Protein AF-A0A7W1II08-F1 (afdb_monomer_lite)

Secondary structure (DSSP, 8-state):
-----------S----HHHHHHHHHHHHHHHHHHT-SS-SSHHHHHHHSSS-HHHHHHHHHHHHHHTSEEEETTTTTEEEE-HHHHHHHHHHHHHHHHHHHTTSSSS---TTSGGGTSTTHHHHHHHHGGG-S--

Sequence (135 aa):
MTEEPDSPHDDAASGGDIAREDELLELLYWFEGEGFSGVATLEGIVRFASLSEPLVRRTLDRLIERGDVALDTSRDSEYRLTAPGRREAARRFAAEFAPMLSQGHGECSDPNCDCHTSEGGAAECHARQLDHQHL

Foldseek 3Di:
DDDDDDDPPPPQDPDPLVVLLLQLLLVQLVCVVVVDAPQQALVNSCVPDSDDSVSNVVSQVVCVVVVQWDFDPVRNRGIHGDPVSNVVNVVSNCVVCVVVVVPPQPDDPPCPDCLVVDPCHSVVVVVCVVVPPDD

Radius of gyration: 22.19 Å; chains: 1; bounding box: 52×62×50 Å

Structure (mmCIF, N/CA/C/O backbone):
data_AF-A0A7W1II08-F1
#
_entry.id   AF-A0A7W1II08-F1
#
loop_
_atom_site.group_PDB
_atom_site.id
_atom_site.type_symbol
_atom_site.label_atom_id
_atom_site.label_alt_id
_atom_site.label_comp_id
_atom_site.label_asym_id
_atom_site.label_entity_id
_atom_site.label_seq_id
_atom_site.pdbx_PDB_ins_code
_atom_site.Cartn_x
_atom_site.Cartn_y
_atom_site.Cartn_z
_atom_site.occupancy
_atom_site.B_iso_or_equiv
_atom_site.auth_seq_id
_atom_site.auth_comp_id
_atom_site.auth_asym_id
_atom_site.auth_atom_id
_atom_site.pdbx_PDB_model_num
ATOM 1 N N . MET A 1 1 ? -7.473 42.910 21.457 1.00 39.50 1 MET A N 1
ATOM 2 C CA . MET A 1 1 ? -7.218 42.794 20.010 1.00 39.50 1 MET A CA 1
ATOM 3 C C . MET A 1 1 ? -6.217 41.675 19.868 1.00 39.50 1 MET A C 1
ATOM 5 O O . MET A 1 1 ? -5.035 41.899 20.075 1.00 39.50 1 MET A O 1
ATOM 9 N N . THR A 1 2 ? -6.729 40.459 19.716 1.00 41.94 2 THR A N 1
ATOM 10 C CA . THR A 1 2 ? -5.920 39.249 19.577 1.00 41.94 2 THR A CA 1
ATOM 11 C C . THR A 1 2 ? -5.998 38.890 18.106 1.00 41.94 2 THR A C 1
ATOM 13 O O . THR A 1 2 ? -6.956 38.259 17.674 1.00 41.94 2 THR A O 1
ATOM 16 N N . GLU A 1 3 ? -5.062 39.412 17.328 1.00 45.34 3 GLU A N 1
ATOM 17 C CA . GLU A 1 3 ? -4.779 38.896 15.995 1.00 45.34 3 GLU A CA 1
ATOM 18 C C . GLU A 1 3 ? -3.517 38.055 16.138 1.00 45.34 3 GLU A C 1
ATOM 20 O O . GLU A 1 3 ? -2.420 38.589 16.268 1.00 45.34 3 GLU A O 1
ATOM 25 N N . GLU A 1 4 ? -3.696 36.738 16.180 1.00 52.53 4 GLU A N 1
ATOM 26 C CA . GLU A 1 4 ? -2.660 35.797 15.766 1.00 52.53 4 GLU A CA 1
ATOM 27 C C . GLU A 1 4 ? -3.080 35.301 14.378 1.00 52.53 4 GLU A C 1
ATOM 29 O O . GLU A 1 4 ? -4.073 34.574 14.279 1.00 52.53 4 GLU A O 1
ATOM 34 N N . PRO A 1 5 ? -2.419 35.735 13.292 1.00 53.78 5 PRO A N 1
ATOM 35 C CA . PRO A 1 5 ? -2.671 35.173 11.981 1.00 53.78 5 PRO A CA 1
ATOM 36 C C . PRO A 1 5 ? -1.859 33.885 11.794 1.00 53.78 5 PRO A C 1
ATOM 38 O O . PRO A 1 5 ? -0.639 33.882 11.919 1.00 53.78 5 PRO A O 1
ATOM 41 N N . ASP A 1 6 ? -2.601 32.827 11.470 1.00 50.19 6 ASP A N 1
ATOM 42 C CA . ASP A 1 6 ? -2.274 31.775 10.502 1.00 50.19 6 ASP A CA 1
ATOM 43 C C . ASP A 1 6 ? -0.918 31.060 10.674 1.00 50.19 6 ASP A C 1
ATOM 45 O O . ASP A 1 6 ? 0.123 31.509 10.198 1.00 50.19 6 ASP A O 1
ATOM 49 N N . SER A 1 7 ? -0.937 29.893 11.327 1.00 47.16 7 SER A N 1
ATOM 50 C CA . SER A 1 7 ? 0.143 28.907 11.195 1.00 47.16 7 SER A CA 1
ATOM 51 C C . SER A 1 7 ? -0.191 27.956 10.045 1.00 47.16 7 SER A C 1
ATOM 53 O O . SER A 1 7 ? -1.056 27.095 10.227 1.00 47.16 7 SER A O 1
ATOM 55 N N . PRO A 1 8 ? 0.492 28.032 8.887 1.00 48.00 8 PRO A N 1
ATOM 56 C CA . PRO A 1 8 ? 0.384 27.002 7.874 1.00 48.00 8 PRO A CA 1
ATOM 57 C C . PRO A 1 8 ? 1.262 25.831 8.319 1.00 48.00 8 PRO A C 1
ATOM 59 O O . PRO A 1 8 ? 2.476 25.809 8.123 1.00 48.00 8 PRO A O 1
ATOM 62 N N . HIS A 1 9 ? 0.651 24.844 8.962 1.00 43.53 9 HIS A N 1
ATOM 63 C CA . HIS A 1 9 ? 1.260 23.529 9.135 1.00 43.53 9 HIS A CA 1
ATOM 64 C C . HIS A 1 9 ? 0.460 22.502 8.338 1.00 43.53 9 HIS A C 1
ATOM 66 O O . HIS A 1 9 ? -0.115 21.585 8.909 1.00 43.53 9 HIS A O 1
ATOM 72 N N . ASP A 1 10 ? 0.418 22.676 7.015 1.00 43.88 10 ASP A N 1
ATOM 73 C CA . ASP A 1 10 ? -0.160 21.686 6.095 1.00 43.88 10 ASP A CA 1
ATOM 74 C C . ASP A 1 10 ? 0.696 21.485 4.824 1.00 43.88 10 ASP A C 1
ATOM 76 O O . ASP A 1 10 ? 0.193 21.122 3.767 1.00 43.88 10 ASP A O 1
ATOM 80 N N . ASP A 1 11 ? 2.020 21.661 4.930 1.00 44.50 11 ASP A N 1
ATOM 81 C CA . ASP A 1 11 ? 2.968 21.513 3.809 1.00 44.50 11 ASP A CA 1
ATOM 82 C C . ASP A 1 11 ? 4.094 20.502 4.111 1.00 44.50 11 ASP A C 1
ATOM 84 O O . ASP A 1 11 ? 5.275 20.846 4.102 1.00 44.50 11 ASP A O 1
ATOM 88 N N . ALA A 1 12 ? 3.759 19.237 4.395 1.00 43.69 12 ALA A N 1
ATOM 89 C CA . ALA A 1 12 ? 4.776 18.194 4.634 1.00 43.69 12 ALA A CA 1
ATOM 90 C C . ALA A 1 12 ? 4.653 16.929 3.762 1.00 43.69 12 ALA A C 1
ATOM 92 O O . ALA A 1 12 ? 5.277 15.923 4.074 1.00 43.69 12 ALA A O 1
ATOM 93 N N . ALA A 1 13 ? 3.902 16.974 2.657 1.00 48.00 13 ALA A N 1
ATOM 94 C CA . ALA A 1 13 ? 4.033 16.008 1.560 1.00 48.00 13 ALA A CA 1
ATOM 95 C C . ALA A 1 13 ? 3.402 16.591 0.285 1.00 48.00 13 ALA A C 1
ATOM 97 O O . ALA A 1 13 ? 2.203 16.423 0.042 1.00 48.00 13 ALA A O 1
ATOM 98 N N . SER A 1 14 ? 4.198 17.293 -0.527 1.00 53.22 14 SER A N 1
ATOM 99 C CA . SER A 1 14 ? 3.777 18.008 -1.749 1.00 53.22 14 SER A CA 1
ATOM 100 C C . SER A 1 14 ? 3.293 17.112 -2.908 1.00 53.22 14 SER A C 1
ATOM 102 O O . SER A 1 14 ? 3.235 17.558 -4.052 1.00 53.22 14 SER A O 1
ATOM 104 N N . GLY A 1 15 ? 2.944 15.850 -2.643 1.00 60.06 15 GLY A N 1
ATOM 105 C CA . GLY A 1 15 ? 2.329 14.935 -3.602 1.00 60.06 15 GLY A CA 1
ATOM 106 C C . GLY A 1 15 ? 0.803 15.032 -3.568 1.00 60.06 15 GLY A C 1
ATOM 107 O O . GLY A 1 15 ? 0.198 15.081 -2.495 1.00 60.06 15 GLY A O 1
ATOM 108 N N . GLY A 1 16 ? 0.168 15.054 -4.743 1.00 86.56 16 GLY A N 1
ATOM 109 C CA . GLY A 1 16 ? -1.291 14.988 -4.862 1.00 86.56 16 GLY A CA 1
ATOM 110 C C . GLY A 1 16 ? -1.869 13.680 -4.309 1.00 86.56 16 GLY A C 1
ATOM 111 O O . GLY A 1 16 ? -1.146 12.732 -4.014 1.00 86.56 16 GLY A O 1
ATOM 112 N N . ASP A 1 17 ? -3.194 13.605 -4.207 1.00 89.31 17 ASP A N 1
ATOM 113 C CA . ASP A 1 17 ? -3.901 12.469 -3.601 1.00 89.31 17 ASP A CA 1
ATOM 114 C C . ASP A 1 17 ? -3.557 11.099 -4.199 1.00 89.31 17 ASP A C 1
ATOM 116 O O . ASP A 1 17 ? -3.545 10.119 -3.458 1.00 89.31 17 ASP A O 1
ATOM 120 N N . ILE A 1 18 ? -3.236 11.051 -5.495 1.00 92.69 18 ILE A N 1
ATOM 121 C CA . ILE A 1 18 ? -2.791 9.839 -6.196 1.00 92.69 18 ILE A CA 1
ATOM 122 C C . ILE A 1 18 ? -1.384 9.416 -5.767 1.00 92.69 18 ILE A C 1
ATOM 124 O O . ILE A 1 18 ? -1.156 8.237 -5.542 1.00 92.69 18 ILE A O 1
ATOM 128 N N . ALA A 1 19 ? -0.456 10.359 -5.584 1.00 93.69 19 ALA A N 1
ATOM 129 C CA . ALA A 1 19 ? 0.912 10.036 -5.175 1.00 93.69 19 ALA A CA 1
ATOM 130 C C . ALA A 1 19 ? 0.948 9.393 -3.780 1.00 93.69 19 ALA A C 1
ATOM 132 O O . ALA A 1 19 ? 1.713 8.471 -3.535 1.00 93.69 19 ALA A O 1
ATOM 133 N N . ARG A 1 20 ? 0.066 9.840 -2.877 1.00 95.56 20 ARG A N 1
ATOM 134 C CA . ARG A 1 20 ? -0.072 9.250 -1.536 1.00 95.56 20 ARG A CA 1
ATOM 135 C C . ARG A 1 20 ? -0.637 7.834 -1.589 1.00 95.56 20 ARG A C 1
ATOM 137 O O . ARG A 1 20 ? -0.229 6.977 -0.816 1.00 95.56 20 ARG A O 1
ATOM 144 N N . GLU A 1 21 ? -1.612 7.600 -2.465 1.00 96.56 21 GLU A N 1
ATOM 145 C CA . GLU A 1 21 ? -2.169 6.261 -2.672 1.00 96.56 21 GLU A CA 1
ATOM 146 C C . GLU A 1 21 ? -1.112 5.308 -3.236 1.00 96.56 21 GLU A C 1
ATOM 148 O O . GLU A 1 21 ? -1.018 4.176 -2.768 1.00 96.56 21 GLU A O 1
ATOM 153 N N . ASP A 1 22 ? -0.304 5.781 -4.184 1.00 96.12 22 ASP A N 1
ATOM 154 C CA . ASP A 1 22 ? 0.787 5.013 -4.785 1.00 96.12 22 ASP A CA 1
ATOM 155 C C . ASP A 1 22 ? 1.830 4.626 -3.745 1.00 96.12 22 ASP A C 1
ATOM 157 O O . ASP A 1 22 ? 2.116 3.441 -3.599 1.00 96.12 22 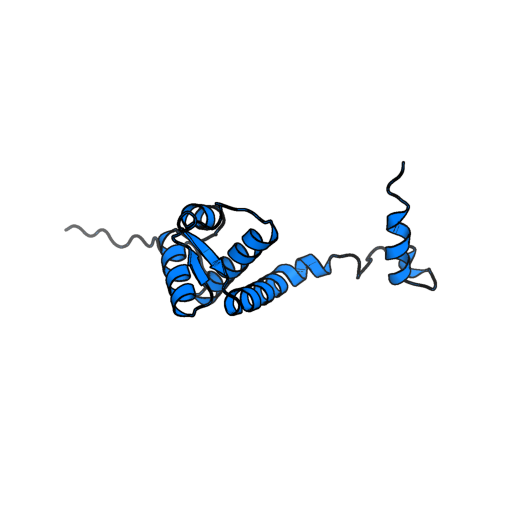ASP A O 1
ATOM 161 N N . GLU A 1 23 ? 2.291 5.589 -2.945 1.00 96.25 23 GLU A N 1
ATOM 162 C CA . GLU A 1 23 ? 3.248 5.351 -1.863 1.00 96.25 23 GLU A CA 1
ATOM 163 C C . GLU A 1 23 ? 2.756 4.260 -0.898 1.00 96.25 23 GLU A C 1
ATOM 165 O O . GLU A 1 23 ? 3.503 3.343 -0.551 1.00 96.25 23 GLU A O 1
ATOM 170 N N . LEU A 1 24 ? 1.484 4.306 -0.480 1.00 97.44 24 LEU A N 1
ATOM 171 C CA . LEU A 1 24 ? 0.946 3.292 0.431 1.00 97.44 24 LEU A CA 1
ATOM 172 C C . LEU A 1 24 ? 0.758 1.927 -0.240 1.00 97.44 24 LEU A C 1
ATOM 174 O O . LEU A 1 24 ? 0.978 0.901 0.406 1.00 97.44 24 LEU A O 1
ATOM 178 N N . LEU A 1 25 ? 0.367 1.885 -1.515 1.00 97.62 25 LEU A N 1
ATOM 179 C CA . LEU A 1 25 ? 0.272 0.633 -2.267 1.00 97.62 25 LEU A CA 1
ATOM 180 C C . LEU A 1 25 ? 1.651 -0.015 -2.433 1.00 97.62 25 LEU A C 1
ATOM 182 O O . LEU A 1 25 ? 1.805 -1.207 -2.165 1.00 97.62 25 LEU A O 1
ATOM 186 N N . GLU A 1 26 ? 2.652 0.764 -2.828 1.00 96.12 26 GLU A N 1
ATOM 187 C CA . GLU A 1 26 ? 4.040 0.332 -2.997 1.00 96.12 26 GLU A CA 1
ATOM 188 C C . GLU A 1 26 ? 4.639 -0.173 -1.685 1.00 96.12 26 GLU A C 1
ATOM 190 O O . GLU A 1 26 ? 5.247 -1.245 -1.658 1.00 96.12 26 GLU A O 1
ATOM 195 N N . LEU A 1 27 ? 4.403 0.545 -0.584 1.00 95.88 27 LEU A N 1
ATOM 196 C CA . LEU A 1 27 ? 4.882 0.154 0.737 1.00 95.88 27 LEU A CA 1
ATOM 197 C C . LEU A 1 27 ? 4.272 -1.176 1.201 1.00 95.88 27 LEU A C 1
ATOM 199 O O . LEU A 1 27 ? 4.990 -2.062 1.664 1.00 95.88 27 LEU A O 1
ATOM 203 N N . LEU A 1 28 ? 2.954 -1.344 1.048 1.00 96.38 28 LEU A N 1
ATOM 204 C CA . LEU A 1 28 ? 2.276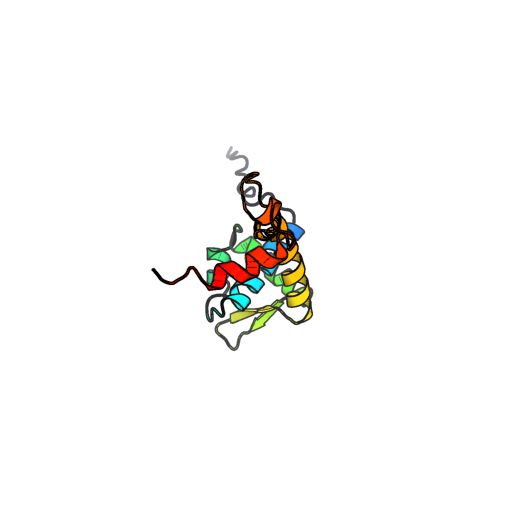 -2.598 1.393 1.00 96.38 28 LEU A CA 1
ATOM 205 C C . LEU A 1 28 ? 2.746 -3.760 0.511 1.00 96.38 28 LEU A C 1
ATOM 207 O O . LEU A 1 28 ? 2.893 -4.882 0.993 1.00 96.38 28 LEU A O 1
ATOM 211 N N . TYR A 1 29 ? 3.014 -3.498 -0.769 1.00 96.12 29 TYR A N 1
ATOM 212 C CA . TYR A 1 29 ? 3.554 -4.501 -1.681 1.00 96.12 29 TYR A CA 1
ATOM 213 C C . TYR A 1 29 ? 4.958 -4.939 -1.271 1.00 96.12 29 TYR A C 1
ATOM 215 O O . TYR A 1 29 ? 5.258 -6.134 -1.276 1.00 96.12 29 TYR A O 1
ATOM 223 N N . TRP A 1 30 ? 5.792 -3.989 -0.848 1.00 93.25 30 TRP A N 1
ATOM 224 C CA . TRP A 1 30 ? 7.112 -4.281 -0.311 1.00 93.25 30 TRP A CA 1
ATOM 225 C C . TRP A 1 30 ? 7.044 -5.110 0.981 1.00 93.25 30 TRP A C 1
ATOM 227 O O . TRP A 1 30 ? 7.697 -6.149 1.059 1.00 93.25 30 TRP A O 1
ATOM 237 N N . PHE A 1 31 ? 6.192 -4.745 1.951 1.00 94.62 31 PHE A N 1
ATOM 238 C CA . PHE A 1 31 ? 5.996 -5.543 3.173 1.00 94.62 31 PHE A CA 1
ATOM 239 C C . PHE A 1 31 ? 5.592 -6.993 2.881 1.00 94.62 31 PHE A C 1
ATOM 241 O O . PHE A 1 31 ? 6.119 -7.919 3.503 1.00 94.62 31 PHE A O 1
ATOM 248 N N . GLU A 1 32 ? 4.674 -7.205 1.931 1.00 92.31 32 GLU A N 1
ATOM 249 C CA . GLU A 1 32 ? 4.278 -8.551 1.512 1.00 92.31 32 GLU A CA 1
ATOM 250 C C . GLU A 1 32 ? 5.423 -9.320 0.835 1.00 92.31 32 GLU A C 1
ATOM 252 O O . GLU A 1 32 ? 5.549 -10.525 1.058 1.00 92.31 32 GLU A O 1
ATOM 257 N N . GLY A 1 33 ? 6.247 -8.648 0.024 1.00 90.50 33 GLY A N 1
ATOM 258 C CA . GLY A 1 33 ? 7.382 -9.250 -0.684 1.00 90.50 33 GLY A CA 1
ATOM 259 C C . GLY A 1 33 ? 8.507 -9.718 0.242 1.00 90.50 33 GLY A C 1
ATOM 260 O O . GLY A 1 33 ? 9.066 -10.791 0.024 1.00 90.50 33 GLY A O 1
ATOM 261 N N . GLU A 1 34 ? 8.787 -8.960 1.303 1.00 88.50 34 GLU A N 1
ATOM 262 C CA . GLU A 1 34 ? 9.788 -9.312 2.326 1.00 88.50 34 GLU A CA 1
ATOM 263 C C . GLU A 1 34 ? 9.281 -10.366 3.328 1.00 88.50 34 GLU A C 1
ATOM 265 O O . GLU A 1 34 ? 10.048 -10.923 4.113 1.00 88.50 34 GLU A O 1
ATOM 270 N N . GLY A 1 35 ? 7.975 -10.654 3.328 1.00 85.50 35 GLY A N 1
ATOM 271 C CA . GLY A 1 35 ? 7.365 -11.615 4.246 1.00 85.50 35 GLY A CA 1
ATOM 272 C C . GLY A 1 35 ? 7.312 -11.136 5.700 1.00 85.50 35 GLY A C 1
ATOM 273 O O . GLY A 1 35 ? 7.191 -11.957 6.613 1.00 85.50 35 GLY A O 1
ATOM 274 N N . PHE A 1 36 ? 7.390 -9.825 5.940 1.00 79.31 36 PHE A N 1
ATOM 275 C CA . PHE A 1 36 ? 7.284 -9.274 7.285 1.00 79.31 36 PHE A CA 1
ATOM 276 C C . PHE A 1 36 ? 5.848 -9.393 7.811 1.00 79.31 36 PHE A C 1
ATOM 278 O O . PHE A 1 36 ? 4.912 -8.798 7.282 1.00 79.31 36 PHE A O 1
ATOM 285 N N . SER A 1 37 ? 5.674 -10.144 8.896 1.00 77.56 37 SER A N 1
ATOM 286 C CA . SER A 1 37 ? 4.435 -10.166 9.677 1.00 77.56 37 SER A CA 1
ATOM 287 C C . SER A 1 37 ? 4.512 -9.186 10.845 1.00 77.56 37 SER A C 1
ATOM 289 O O . SER A 1 37 ? 5.564 -9.043 11.465 1.00 77.56 37 SER A O 1
ATOM 291 N N . GLY A 1 38 ? 3.395 -8.560 11.185 1.00 83.62 38 GLY A N 1
ATOM 292 C CA . GLY A 1 38 ? 3.239 -7.601 12.277 1.00 83.62 38 GLY A CA 1
ATOM 293 C C . GLY A 1 38 ? 3.633 -6.166 11.921 1.00 83.62 38 GLY A C 1
ATOM 294 O O . GLY A 1 38 ? 3.506 -5.281 12.763 1.00 83.62 38 GLY A O 1
ATOM 295 N N . VAL A 1 39 ? 4.117 -5.911 10.699 1.00 88.38 39 VAL A N 1
ATOM 296 C CA . VAL A 1 39 ? 4.600 -4.578 10.284 1.00 88.38 39 VAL A CA 1
ATOM 297 C C . VAL A 1 39 ? 3.578 -3.787 9.480 1.00 88.38 39 VAL A C 1
ATOM 299 O O . VAL A 1 39 ? 3.642 -2.563 9.453 1.00 88.38 39 VAL A O 1
ATOM 302 N N . ALA A 1 40 ? 2.602 -4.457 8.864 1.00 94.38 40 ALA A N 1
ATOM 303 C CA . ALA A 1 40 ? 1.560 -3.806 8.078 1.00 94.38 40 ALA A CA 1
ATOM 304 C C . ALA A 1 40 ? 0.450 -3.212 8.966 1.00 94.38 40 ALA A C 1
ATOM 306 O O . ALA A 1 40 ? -0.714 -3.198 8.587 1.00 94.38 40 ALA A O 1
ATOM 307 N N . THR A 1 41 ? 0.787 -2.749 10.168 1.00 95.62 41 THR A N 1
ATOM 308 C CA . THR A 1 41 ? -0.113 -2.023 11.072 1.00 95.62 41 THR A CA 1
ATOM 309 C C . THR A 1 41 ? -0.062 -0.530 10.760 1.00 95.62 41 THR A C 1
ATOM 311 O O . THR A 1 41 ? 0.838 -0.068 10.062 1.00 95.62 41 THR A O 1
ATOM 314 N N . LEU A 1 42 ? -0.996 0.265 11.292 1.00 95.81 42 LEU A N 1
ATOM 315 C CA . LEU A 1 42 ? -0.951 1.718 11.086 1.00 95.81 42 LEU A CA 1
ATOM 316 C C . LEU A 1 42 ? 0.368 2.328 11.586 1.00 95.81 42 LEU A C 1
ATOM 318 O O . LEU A 1 42 ? 0.970 3.134 10.886 1.00 95.81 42 LEU A O 1
ATOM 322 N N . GLU A 1 43 ? 0.820 1.927 12.776 1.00 94.44 43 GLU A N 1
ATOM 323 C CA . GLU A 1 43 ? 2.084 2.397 13.353 1.00 94.44 43 GLU A CA 1
ATOM 324 C C . GLU A 1 43 ? 3.277 2.015 12.470 1.00 94.44 43 GLU A C 1
ATOM 326 O O . GLU A 1 43 ? 4.137 2.851 12.187 1.00 94.44 43 GLU A O 1
ATOM 331 N N . GLY A 1 44 ? 3.306 0.768 11.990 1.00 94.88 44 GLY A N 1
ATOM 332 C CA . GLY A 1 44 ? 4.348 0.305 11.084 1.00 94.88 44 GLY A CA 1
ATOM 333 C C . GLY A 1 44 ? 4.346 1.087 9.773 1.00 94.88 44 GLY A C 1
ATOM 334 O O . GLY A 1 44 ? 5.382 1.604 9.375 1.00 94.88 44 GLY A O 1
ATOM 335 N N . ILE A 1 45 ? 3.184 1.278 9.150 1.00 96.44 45 ILE A N 1
ATOM 336 C CA . ILE A 1 45 ? 3.052 2.062 7.916 1.00 96.44 45 ILE A CA 1
ATOM 337 C C . ILE A 1 45 ? 3.549 3.497 8.124 1.00 96.44 45 ILE A C 1
ATOM 339 O O . ILE A 1 45 ? 4.364 3.970 7.341 1.00 96.44 45 ILE A O 1
ATOM 343 N N . VAL A 1 46 ? 3.133 4.176 9.198 1.00 96.69 46 VAL A N 1
ATOM 344 C CA . VAL A 1 46 ? 3.563 5.555 9.504 1.00 96.69 46 VAL A CA 1
ATOM 345 C C . VAL A 1 46 ? 5.074 5.660 9.709 1.00 96.69 46 VAL A C 1
ATOM 347 O O . VAL A 1 46 ? 5.670 6.672 9.359 1.00 96.69 46 VAL A O 1
ATOM 350 N N . ARG A 1 47 ? 5.718 4.621 10.251 1.00 94.62 47 ARG A N 1
ATOM 351 C CA . ARG A 1 47 ? 7.174 4.603 10.448 1.00 94.62 47 ARG A CA 1
ATOM 352 C C . ARG A 1 47 ? 7.955 4.626 9.129 1.00 94.62 47 ARG A C 1
ATOM 354 O O . ARG A 1 47 ? 9.075 5.135 9.117 1.00 94.62 47 ARG A O 1
ATOM 361 N N . PHE A 1 48 ? 7.408 4.031 8.071 1.00 93.69 48 PHE A N 1
ATOM 362 C CA . PHE A 1 48 ? 8.084 3.895 6.777 1.00 93.69 48 PHE A CA 1
ATOM 363 C C . PHE A 1 48 ? 7.556 4.853 5.705 1.00 93.69 48 PHE A C 1
ATOM 365 O O . PHE A 1 48 ? 8.281 5.142 4.758 1.00 93.69 48 PHE A O 1
ATOM 372 N N . ALA A 1 49 ? 6.327 5.348 5.846 1.00 94.25 49 ALA A N 1
ATOM 373 C CA . ALA A 1 49 ? 5.749 6.332 4.944 1.00 94.25 49 ALA A CA 1
ATOM 374 C C . ALA A 1 49 ? 6.329 7.733 5.191 1.00 94.25 49 ALA A C 1
ATOM 376 O O . ALA A 1 49 ? 6.646 8.121 6.314 1.00 94.25 49 ALA A O 1
ATOM 377 N N . SER A 1 50 ? 6.356 8.539 4.137 1.00 92.69 50 SER A N 1
ATOM 378 C CA . SER A 1 50 ? 6.703 9.965 4.166 1.00 92.69 50 SER A CA 1
ATOM 379 C C . SER A 1 50 ? 5.524 10.842 4.610 1.00 92.69 50 SER A C 1
ATOM 381 O O . SER A 1 50 ? 5.594 12.070 4.564 1.00 92.69 50 SER A O 1
ATOM 383 N N . LEU A 1 51 ? 4.411 10.221 5.009 1.00 93.94 51 LEU A N 1
ATOM 384 C CA . LEU A 1 51 ? 3.136 10.859 5.317 1.00 93.94 51 LEU A CA 1
ATOM 385 C C . LEU A 1 51 ? 2.897 10.922 6.828 1.00 93.94 51 LEU A C 1
ATOM 387 O O . LEU A 1 51 ? 3.229 10.003 7.573 1.00 93.94 51 LEU A O 1
ATOM 391 N N . SER A 1 52 ? 2.220 11.978 7.282 1.00 95.00 52 SER A N 1
ATOM 392 C CA . SER A 1 52 ? 1.726 12.049 8.661 1.00 95.00 52 SER A CA 1
ATOM 393 C C . SER A 1 52 ? 0.631 11.004 8.918 1.00 95.00 52 SER A C 1
ATOM 395 O O . SER A 1 52 ? -0.124 10.652 8.010 1.00 95.00 52 SER A O 1
ATOM 397 N N . GLU A 1 53 ? 0.477 10.543 10.165 1.00 96.38 53 GLU A N 1
ATOM 398 C CA . GLU A 1 53 ? -0.559 9.554 10.518 1.00 96.38 53 GLU A CA 1
ATOM 399 C C . GLU A 1 53 ? -1.973 9.936 10.028 1.00 96.38 53 GLU A C 1
ATOM 401 O O . GLU A 1 53 ? -2.648 9.074 9.457 1.00 96.38 53 GLU A O 1
ATOM 406 N N . PRO A 1 54 ? -2.447 11.195 10.158 1.00 96.50 54 PRO A N 1
ATOM 407 C CA . PRO A 1 54 ? -3.757 11.571 9.630 1.00 96.50 54 PRO A CA 1
ATOM 408 C C . PRO A 1 54 ? -3.878 11.384 8.112 1.00 96.50 54 PRO A C 1
ATOM 410 O O . PRO A 1 54 ? -4.940 10.992 7.630 1.00 96.50 54 PRO A O 1
ATOM 413 N N . LEU A 1 55 ? -2.809 11.653 7.354 1.00 96.38 55 LEU A N 1
ATOM 414 C CA . LEU A 1 55 ? -2.780 11.451 5.903 1.00 96.38 55 LEU A CA 1
ATOM 415 C C . LEU A 1 55 ? -2.739 9.968 5.538 1.00 96.38 55 LEU A C 1
ATOM 417 O O . LEU A 1 55 ? -3.454 9.558 4.621 1.00 96.38 55 LEU A O 1
ATOM 421 N N . VAL A 1 56 ? -1.961 9.168 6.273 1.00 97.75 56 VAL A N 1
ATOM 422 C CA . VAL A 1 56 ? -1.922 7.710 6.110 1.00 97.75 56 VAL A CA 1
ATOM 423 C C . VAL A 1 56 ? -3.312 7.125 6.323 1.00 97.75 56 VAL A C 1
ATOM 425 O O . VAL A 1 56 ? -3.823 6.437 5.445 1.00 97.75 56 VAL A O 1
ATOM 428 N N . ARG A 1 57 ? -3.969 7.462 7.439 1.00 97.25 57 ARG A N 1
ATOM 429 C CA . ARG A 1 57 ? -5.307 6.957 7.770 1.00 97.25 57 ARG A CA 1
ATOM 430 C C . ARG A 1 57 ? -6.325 7.285 6.681 1.00 97.25 57 ARG A C 1
ATOM 432 O O . ARG A 1 57 ? -6.936 6.376 6.134 1.00 97.25 57 ARG A O 1
ATOM 439 N N . ARG A 1 58 ? -6.433 8.562 6.293 1.00 97.19 58 ARG A N 1
ATOM 440 C CA . ARG A 1 58 ? -7.359 8.986 5.226 1.00 97.19 58 ARG A CA 1
ATOM 441 C C . ARG A 1 58 ? -7.078 8.299 3.892 1.00 97.19 58 ARG A C 1
ATOM 443 O O . ARG A 1 58 ? -7.988 8.090 3.098 1.00 97.19 58 ARG A O 1
ATOM 450 N N . THR A 1 59 ? -5.819 7.997 3.601 1.00 97.88 59 THR A N 1
ATOM 451 C CA . THR A 1 59 ? -5.445 7.333 2.349 1.00 97.88 59 THR A CA 1
ATOM 452 C C . THR A 1 59 ? -5.763 5.841 2.398 1.00 97.88 59 THR A C 1
ATOM 454 O O . THR A 1 59 ? -6.336 5.329 1.443 1.00 97.88 59 THR A O 1
ATOM 457 N N . LEU A 1 60 ? -5.502 5.165 3.521 1.00 98.25 60 LEU A N 1
ATOM 458 C CA . LEU A 1 60 ? -5.913 3.774 3.732 1.00 98.25 60 LEU A CA 1
ATOM 459 C C . LEU A 1 60 ? -7.433 3.617 3.666 1.00 98.25 60 LEU A C 1
ATOM 461 O O . LEU A 1 60 ? -7.902 2.696 3.006 1.00 98.25 60 LEU A O 1
ATOM 465 N N . ASP A 1 61 ? -8.194 4.536 4.264 1.00 97.69 61 ASP A N 1
ATOM 466 C CA . ASP A 1 61 ? -9.659 4.516 4.205 1.00 97.69 61 ASP A CA 1
ATOM 467 C C . ASP A 1 61 ? -10.152 4.569 2.748 1.00 97.69 61 ASP A C 1
ATOM 469 O O . ASP A 1 61 ? -10.949 3.729 2.335 1.00 97.69 61 ASP A O 1
ATOM 473 N N . ARG A 1 62 ? -9.595 5.464 1.917 1.00 97.38 62 ARG A N 1
ATOM 474 C CA . ARG A 1 62 ? -9.916 5.530 0.477 1.00 97.38 62 ARG A CA 1
ATOM 475 C C . ARG A 1 62 ? -9.537 4.253 -0.277 1.00 97.38 62 ARG A C 1
ATOM 477 O O . ARG A 1 62 ? -10.296 3.790 -1.127 1.00 97.38 62 ARG A O 1
ATOM 484 N N . LEU A 1 63 ? -8.373 3.671 0.018 1.00 98.12 63 LEU A N 1
ATOM 485 C CA . LEU A 1 63 ? -7.926 2.416 -0.600 1.00 98.12 63 LEU A CA 1
ATOM 486 C C . LEU A 1 63 ? -8.816 1.227 -0.200 1.00 98.12 63 LEU A C 1
ATOM 488 O O . LEU A 1 63 ? -9.050 0.333 -1.017 1.00 98.12 63 LEU A O 1
ATOM 492 N N . ILE A 1 64 ? -9.342 1.233 1.027 1.00 98.12 64 ILE A N 1
ATOM 493 C CA . ILE A 1 64 ? -10.321 0.254 1.512 1.00 98.12 64 ILE A CA 1
ATOM 494 C C . ILE A 1 64 ? -11.668 0.447 0.817 1.00 98.12 64 ILE A C 1
ATOM 496 O O . ILE A 1 64 ? -12.232 -0.521 0.311 1.00 98.12 64 ILE A O 1
ATOM 500 N N . GLU A 1 65 ? -12.161 1.683 0.728 1.00 97.75 65 GLU A N 1
ATOM 501 C CA . GLU A 1 65 ? -13.402 2.013 0.016 1.00 97.75 65 GLU A CA 1
ATOM 502 C C . GLU A 1 65 ? -13.341 1.600 -1.462 1.00 97.75 65 GLU A C 1
ATOM 504 O O . GLU A 1 65 ? -14.320 1.089 -2.008 1.00 97.75 65 GLU A O 1
ATOM 509 N N . ARG A 1 66 ? -12.175 1.756 -2.102 1.00 97.06 66 ARG A N 1
ATOM 510 C CA . ARG A 1 66 ? -11.929 1.311 -3.482 1.00 97.06 66 ARG A CA 1
ATOM 511 C C . ARG A 1 66 ? -11.782 -0.211 -3.618 1.00 97.06 66 ARG A C 1
ATOM 513 O O . ARG A 1 66 ? -11.934 -0.740 -4.718 1.00 97.06 66 ARG A O 1
ATOM 520 N N . GLY A 1 67 ? -11.523 -0.917 -2.519 1.00 98.00 67 GLY A N 1
ATOM 521 C CA . GLY A 1 67 ? -11.353 -2.370 -2.482 1.00 98.00 67 GLY A CA 1
ATOM 522 C C . GLY A 1 67 ? -9.946 -2.860 -2.835 1.00 98.00 67 GLY A C 1
ATOM 523 O O . GLY A 1 67 ? -9.777 -4.048 -3.113 1.00 98.00 67 GLY A O 1
ATOM 524 N N . ASP A 1 68 ? -8.938 -1.988 -2.817 1.00 98.12 68 ASP A N 1
ATOM 525 C CA . ASP A 1 68 ? -7.533 -2.356 -3.049 1.00 98.12 68 ASP A CA 1
ATOM 526 C C . ASP A 1 68 ? -6.839 -2.852 -1.776 1.00 98.12 68 ASP A C 1
ATOM 528 O O . ASP A 1 68 ? -5.942 -3.695 -1.831 1.00 98.12 68 ASP A O 1
ATOM 532 N N . VAL A 1 69 ? -7.277 -2.359 -0.620 1.00 98.19 69 VAL A N 1
ATOM 533 C CA . VAL A 1 69 ? -6.748 -2.729 0.695 1.00 98.19 69 VAL A CA 1
ATOM 534 C C . VAL A 1 69 ? -7.879 -3.273 1.561 1.00 98.19 69 VAL A C 1
ATOM 536 O O . VAL A 1 69 ? -9.029 -2.860 1.443 1.00 98.19 69 VAL A O 1
ATOM 539 N N . ALA A 1 70 ? -7.562 -4.217 2.439 1.00 97.00 70 ALA A N 1
ATOM 540 C CA . ALA A 1 70 ? -8.463 -4.692 3.479 1.00 97.00 70 ALA A CA 1
ATOM 541 C C . ALA A 1 70 ? -7.765 -4.644 4.839 1.00 97.00 70 ALA A C 1
ATOM 543 O O . ALA A 1 70 ? -6.576 -4.944 4.937 1.00 97.00 70 ALA A O 1
ATOM 544 N N . LEU A 1 71 ? -8.516 -4.296 5.885 1.00 95.94 71 LEU A N 1
ATOM 545 C CA . LEU A 1 71 ? -8.052 -4.380 7.267 1.00 95.94 71 LEU A CA 1
ATOM 546 C C . LEU A 1 71 ? -8.371 -5.766 7.841 1.00 95.94 71 LEU A C 1
ATOM 548 O O . LEU A 1 71 ? -9.537 -6.130 8.007 1.00 95.94 71 LEU A O 1
ATOM 552 N N . ASP A 1 72 ? -7.337 -6.530 8.169 1.00 91.81 72 ASP A N 1
ATOM 553 C CA . ASP A 1 72 ? -7.443 -7.814 8.850 1.00 91.81 72 ASP A CA 1
ATOM 554 C C . ASP A 1 72 ? -7.458 -7.613 10.369 1.00 91.81 72 ASP A C 1
ATOM 556 O O . ASP A 1 72 ? -6.436 -7.602 11.055 1.00 91.81 72 ASP A O 1
ATOM 560 N N . THR A 1 73 ? -8.664 -7.479 10.917 1.00 87.88 73 THR A N 1
ATOM 561 C CA . THR A 1 73 ? -8.872 -7.327 12.365 1.00 87.88 73 THR A CA 1
ATOM 562 C C . THR A 1 73 ? -8.560 -8.595 13.165 1.00 87.88 73 THR A C 1
ATOM 564 O O . THR A 1 73 ? -8.465 -8.527 14.388 1.00 87.88 73 THR A O 1
ATOM 567 N N . SER A 1 74 ? -8.375 -9.745 12.507 1.00 83.94 74 SER A N 1
ATOM 568 C CA . SER A 1 74 ? -8.010 -11.003 13.169 1.00 83.94 74 SER A CA 1
ATOM 569 C C . SER A 1 74 ? -6.502 -11.166 13.377 1.00 83.94 74 SER A C 1
ATOM 571 O O . SER A 1 74 ? -6.083 -12.004 14.176 1.00 83.94 74 SER A O 1
ATOM 573 N N . ARG A 1 75 ? -5.693 -10.358 12.682 1.00 75.12 75 ARG A N 1
ATOM 574 C CA . ARG A 1 75 ? -4.228 -10.353 12.737 1.00 75.12 75 ARG A CA 1
ATOM 575 C C . ARG A 1 75 ? -3.723 -8.967 13.103 1.00 75.12 75 ARG A C 1
ATOM 577 O O . ARG A 1 75 ? -3.273 -8.230 12.239 1.00 75.12 75 ARG A O 1
ATOM 584 N N . ASP A 1 76 ? -3.873 -8.588 14.368 1.00 82.00 76 ASP A N 1
ATOM 585 C CA . ASP A 1 76 ? -3.325 -7.340 14.924 1.00 82.00 76 ASP A CA 1
ATOM 586 C C . ASP A 1 76 ? -3.684 -6.057 14.146 1.00 82.00 76 ASP A C 1
ATOM 588 O O . ASP A 1 76 ? -2.979 -5.053 14.218 1.00 82.00 76 ASP A O 1
ATOM 592 N N . SER A 1 77 ? -4.821 -6.057 13.437 1.00 89.81 77 SER A N 1
ATOM 593 C CA . SER A 1 77 ? -5.257 -4.935 12.591 1.00 89.81 77 SER A CA 1
ATOM 594 C C . SER A 1 77 ? -4.252 -4.587 11.485 1.00 89.81 77 SER A C 1
ATOM 596 O O . SER A 1 77 ? -3.947 -3.418 11.243 1.00 89.81 77 SER A O 1
ATOM 598 N N . GLU A 1 78 ? -3.742 -5.613 10.806 1.00 94.62 78 GLU A N 1
ATOM 599 C CA . GLU A 1 78 ? -2.884 -5.463 9.634 1.00 94.62 78 GLU A CA 1
ATOM 600 C C . GLU A 1 78 ? -3.667 -5.077 8.375 1.00 94.62 78 GLU A C 1
ATOM 602 O O . GLU A 1 78 ? -4.717 -5.641 8.068 1.00 94.62 78 GLU A O 1
ATOM 607 N N . TYR A 1 79 ? -3.111 -4.170 7.582 1.00 96.38 79 TYR A N 1
ATOM 608 C CA . TYR A 1 79 ? -3.584 -3.840 6.245 1.00 96.38 79 TYR A CA 1
ATOM 609 C C . TYR A 1 79 ? -2.987 -4.816 5.228 1.00 96.38 79 TYR A C 1
ATOM 611 O O . TYR A 1 79 ? -1.783 -5.065 5.212 1.00 96.38 79 TYR A O 1
ATOM 619 N N . ARG A 1 80 ? -3.831 -5.379 4.364 1.00 95.56 80 ARG A N 1
ATOM 620 C CA . ARG A 1 80 ? -3.439 -6.364 3.348 1.00 95.56 80 ARG A CA 1
ATOM 621 C C . ARG A 1 80 ? -3.907 -5.936 1.971 1.00 95.56 80 ARG A C 1
ATOM 623 O O . ARG A 1 80 ? -5.014 -5.413 1.829 1.00 95.56 80 ARG A O 1
ATOM 630 N N . LEU A 1 81 ? -3.094 -6.213 0.954 1.00 97.25 81 LEU A N 1
ATOM 631 C CA . LEU A 1 81 ? -3.494 -5.979 -0.425 1.00 97.25 81 LEU A CA 1
ATOM 632 C C . LEU A 1 81 ? -4.523 -7.028 -0.836 1.00 97.25 81 LEU A C 1
ATOM 634 O O . LEU A 1 81 ? -4.322 -8.239 -0.693 1.00 97.25 81 LEU A O 1
ATOM 638 N N . THR A 1 82 ? -5.630 -6.566 -1.403 1.00 97.81 82 THR A N 1
ATOM 639 C CA . THR A 1 82 ? -6.566 -7.456 -2.083 1.00 97.81 82 THR A CA 1
ATOM 640 C C . THR A 1 82 ? -5.962 -7.916 -3.414 1.00 97.81 82 THR A C 1
ATOM 642 O O . THR A 1 82 ? -4.921 -7.435 -3.863 1.00 97.81 82 THR A O 1
ATOM 645 N N . ALA A 1 83 ? -6.610 -8.859 -4.098 1.00 97.62 83 ALA A N 1
ATOM 646 C CA . ALA A 1 83 ? -6.165 -9.274 -5.428 1.00 97.62 83 ALA A CA 1
ATOM 647 C C . ALA A 1 83 ? -6.054 -8.107 -6.442 1.00 97.62 83 ALA A C 1
ATOM 649 O O . ALA A 1 83 ? -5.047 -8.062 -7.153 1.00 97.62 83 ALA A O 1
ATOM 650 N N . PRO A 1 84 ? -7.036 -7.186 -6.569 1.00 97.06 84 PRO A N 1
ATOM 651 C CA . PRO A 1 84 ? -6.870 -6.000 -7.408 1.00 97.06 84 PRO A CA 1
ATOM 652 C C . PRO A 1 84 ? -5.789 -5.050 -6.891 1.00 97.06 84 PRO A C 1
ATOM 654 O O . PRO A 1 84 ? -4.922 -4.684 -7.685 1.00 97.06 84 PRO A O 1
ATOM 657 N N . GLY A 1 85 ? -5.756 -4.757 -5.587 1.00 97.69 85 GLY A N 1
ATOM 658 C CA . GLY A 1 85 ? -4.748 -3.863 -5.016 1.00 97.69 85 GLY A CA 1
ATOM 659 C C . GLY A 1 85 ? -3.324 -4.362 -5.230 1.00 97.69 85 GLY A C 1
ATOM 660 O O . GLY A 1 85 ? -2.455 -3.591 -5.612 1.00 97.69 85 GLY A O 1
ATOM 661 N N . ARG A 1 86 ? -3.089 -5.674 -5.112 1.00 97.50 86 ARG A N 1
ATOM 662 C CA . ARG A 1 86 ? -1.785 -6.296 -5.385 1.00 97.50 86 ARG A CA 1
ATOM 663 C C . ARG A 1 86 ? -1.328 -6.090 -6.825 1.00 97.50 86 ARG A C 1
ATOM 665 O O . ARG A 1 86 ? -0.149 -5.842 -7.055 1.00 97.50 86 ARG A O 1
ATOM 672 N N . ARG A 1 87 ? -2.235 -6.209 -7.801 1.00 97.38 87 ARG A N 1
ATOM 673 C CA . ARG A 1 87 ? -1.890 -5.977 -9.214 1.00 97.38 87 ARG A CA 1
ATOM 674 C C . ARG A 1 87 ? -1.510 -4.523 -9.450 1.00 97.38 87 ARG A C 1
ATOM 676 O O . ARG A 1 87 ? -0.542 -4.266 -10.159 1.00 97.38 87 ARG A O 1
ATOM 683 N N . GLU A 1 88 ? -2.266 -3.601 -8.864 1.00 97.00 88 GLU A N 1
ATOM 684 C CA . GLU A 1 88 ? -1.991 -2.177 -9.021 1.00 97.00 88 GLU A CA 1
ATOM 685 C C . GLU A 1 88 ? -0.695 -1.773 -8.320 1.00 97.00 88 GLU A C 1
ATOM 687 O O . GLU A 1 88 ? 0.158 -1.137 -8.933 1.00 97.00 88 GLU A O 1
ATOM 692 N N . ALA A 1 89 ? -0.499 -2.226 -7.085 1.00 96.62 89 ALA A N 1
ATOM 693 C CA . ALA A 1 89 ? 0.708 -1.972 -6.317 1.00 96.62 89 ALA A CA 1
ATOM 694 C C . ALA A 1 89 ? 1.964 -2.503 -7.021 1.00 96.62 89 ALA A C 1
ATOM 696 O O . ALA A 1 89 ? 2.940 -1.775 -7.158 1.00 96.62 89 ALA A O 1
ATOM 697 N N . ALA A 1 90 ? 1.914 -3.724 -7.570 1.00 95.12 90 ALA A N 1
ATOM 698 C CA . ALA A 1 90 ? 3.013 -4.278 -8.359 1.00 95.12 90 ALA A CA 1
ATOM 699 C C . ALA A 1 90 ? 3.341 -3.416 -9.589 1.00 95.12 90 ALA A C 1
ATOM 701 O O . ALA A 1 90 ? 4.510 -3.231 -9.922 1.00 95.12 90 ALA A O 1
ATOM 702 N N . ARG A 1 91 ? 2.316 -2.880 -10.271 1.00 95.56 91 ARG A N 1
ATOM 703 C CA . ARG A 1 91 ? 2.490 -2.006 -11.440 1.00 95.56 91 ARG A CA 1
ATOM 704 C C . ARG A 1 91 ? 3.164 -0.687 -11.060 1.00 95.56 91 ARG A C 1
ATOM 706 O O . ARG A 1 91 ? 4.059 -0.257 -11.781 1.00 95.56 91 ARG A O 1
ATOM 713 N N . ARG A 1 92 ? 2.719 -0.054 -9.968 1.00 93.88 92 ARG A N 1
ATOM 714 C CA . ARG A 1 92 ? 3.270 1.218 -9.466 1.00 93.88 92 ARG A CA 1
ATOM 715 C C . ARG A 1 92 ? 4.705 1.037 -8.989 1.00 93.88 92 ARG A C 1
ATOM 717 O O . ARG A 1 92 ? 5.596 1.674 -9.536 1.00 93.88 92 ARG A O 1
ATOM 724 N N . PHE A 1 93 ? 4.940 0.025 -8.156 1.00 91.81 93 PHE A N 1
ATOM 725 C CA . PHE A 1 93 ? 6.273 -0.345 -7.689 1.00 91.81 93 PHE A CA 1
ATOM 726 C C . PHE A 1 93 ? 7.228 -0.617 -8.861 1.00 91.81 93 PHE A C 1
ATOM 728 O O . PHE A 1 93 ? 8.325 -0.076 -8.924 1.00 91.81 93 PHE A O 1
ATOM 735 N N . ALA A 1 94 ? 6.812 -1.408 -9.855 1.00 90.62 94 ALA A N 1
ATOM 736 C CA . ALA A 1 94 ? 7.649 -1.653 -11.027 1.00 90.62 94 ALA A CA 1
ATOM 737 C C . ALA A 1 94 ? 7.950 -0.372 -11.821 1.00 90.62 94 ALA A C 1
ATOM 739 O O . ALA A 1 94 ? 9.050 -0.243 -12.349 1.00 90.62 94 ALA A O 1
ATOM 740 N N . ALA A 1 95 ? 6.999 0.560 -11.920 1.00 88.69 95 ALA A N 1
ATOM 741 C CA . ALA A 1 95 ? 7.187 1.822 -12.627 1.00 88.69 95 ALA A CA 1
ATOM 742 C C . ALA A 1 95 ? 8.139 2.770 -11.881 1.00 88.69 95 ALA A C 1
ATOM 744 O O . ALA A 1 95 ? 9.045 3.317 -12.508 1.00 88.69 95 ALA A O 1
ATOM 745 N N . GLU A 1 96 ? 7.973 2.915 -10.566 1.00 86.75 96 GLU A N 1
ATOM 746 C CA . GLU A 1 96 ? 8.791 3.796 -9.723 1.00 86.75 96 GLU A CA 1
ATOM 747 C C . GLU A 1 96 ? 10.241 3.304 -9.637 1.00 86.75 96 GLU A C 1
ATOM 749 O O . GLU A 1 96 ? 11.194 4.075 -9.758 1.00 86.75 96 GLU A O 1
ATOM 754 N N . PHE A 1 97 ? 10.430 1.987 -9.524 1.00 81.12 97 PHE A N 1
ATOM 755 C CA . PHE A 1 97 ? 11.754 1.378 -9.418 1.00 81.12 97 PHE A CA 1
ATOM 756 C C . PHE A 1 97 ? 12.365 0.979 -10.771 1.00 81.12 97 PHE A C 1
ATOM 758 O O . PHE A 1 97 ? 13.527 0.570 -10.811 1.00 81.12 97 PHE A O 1
ATOM 765 N N . ALA A 1 98 ? 11.662 1.139 -11.900 1.00 80.25 98 ALA A N 1
ATOM 766 C CA . ALA A 1 98 ? 12.205 0.848 -13.235 1.00 80.25 98 ALA A CA 1
ATOM 767 C C . ALA A 1 98 ? 13.553 1.546 -13.530 1.00 80.25 98 ALA A C 1
ATOM 769 O O . ALA A 1 98 ? 14.452 0.887 -14.068 1.00 80.25 98 ALA A O 1
ATOM 770 N N . PRO A 1 99 ? 13.775 2.825 -13.159 1.00 74.81 99 PRO A N 1
ATOM 771 C CA . PRO A 1 99 ? 15.075 3.475 -13.336 1.00 74.81 99 PRO A CA 1
ATOM 772 C C . PRO A 1 99 ? 16.205 2.821 -12.525 1.00 74.81 99 PRO A C 1
ATOM 774 O O . PRO A 1 99 ? 17.359 2.855 -12.941 1.00 74.81 99 PRO A O 1
ATOM 777 N N . MET A 1 100 ? 15.888 2.204 -11.383 1.00 67.50 100 MET A N 1
ATOM 778 C CA . MET A 1 100 ? 16.861 1.506 -10.535 1.00 67.50 100 MET A CA 1
ATOM 779 C C . MET A 1 100 ? 17.114 0.074 -11.024 1.00 67.50 100 MET A C 1
ATOM 781 O O . MET A 1 100 ? 18.245 -0.399 -10.996 1.00 67.50 100 MET A O 1
ATOM 785 N N . LEU A 1 101 ? 16.078 -0.606 -11.524 1.00 62.53 101 LEU A N 1
ATOM 786 C CA . LEU A 1 101 ? 16.168 -1.971 -12.057 1.00 62.53 101 LEU A CA 1
ATOM 787 C C . LEU A 1 101 ? 16.824 -2.029 -13.446 1.00 62.53 101 LEU A C 1
ATOM 789 O O . LEU A 1 101 ? 17.469 -3.019 -13.781 1.00 62.53 101 LEU A O 1
ATOM 793 N N . SER A 1 102 ? 16.717 -0.963 -14.241 1.00 56.50 102 SER A N 1
ATOM 794 C CA . SER A 1 102 ? 17.402 -0.843 -15.542 1.00 56.50 102 SER A CA 1
ATOM 795 C C . SER A 1 102 ? 18.927 -0.701 -15.431 1.00 56.50 102 SER A C 1
ATOM 797 O O . SER A 1 102 ? 19.624 -0.860 -16.428 1.00 56.50 102 SER A O 1
ATOM 799 N N . GLN A 1 103 ? 19.463 -0.492 -14.223 1.00 52.34 103 GLN A N 1
ATOM 800 C CA . GLN A 1 103 ? 20.906 -0.523 -13.943 1.00 52.34 103 GLN A CA 1
ATOM 801 C C . GLN A 1 103 ? 21.461 -1.960 -13.808 1.00 52.34 103 GLN A C 1
ATOM 803 O O . GLN A 1 103 ? 22.667 -2.150 -13.654 1.00 52.34 103 GLN A O 1
ATOM 808 N N . GLY A 1 104 ? 20.612 -2.993 -13.878 1.00 47.16 104 GLY A N 1
ATOM 809 C CA . GLY A 1 104 ? 21.034 -4.393 -13.883 1.00 47.16 104 GLY A CA 1
ATOM 810 C C . GLY A 1 104 ? 21.637 -4.814 -15.226 1.00 47.16 104 GLY A C 1
ATOM 811 O O . GLY A 1 104 ? 20.925 -5.332 -16.074 1.00 47.16 104 GLY A O 1
ATOM 812 N N . HIS A 1 105 ? 22.941 -4.578 -15.412 1.00 50.06 105 HIS A N 1
ATOM 813 C CA . HIS A 1 105 ? 23.851 -5.200 -16.399 1.00 50.06 105 HIS A CA 1
ATOM 814 C C . HIS A 1 105 ? 23.367 -5.386 -17.860 1.00 50.06 105 HIS A C 1
ATOM 816 O O . HIS A 1 105 ? 23.901 -6.226 -18.578 1.00 50.06 105 HIS A O 1
ATOM 822 N N . GLY A 1 106 ? 22.414 -4.588 -18.346 1.00 52.16 106 GLY A N 1
ATOM 823 C CA . GLY A 1 106 ? 22.047 -4.548 -19.770 1.00 52.16 106 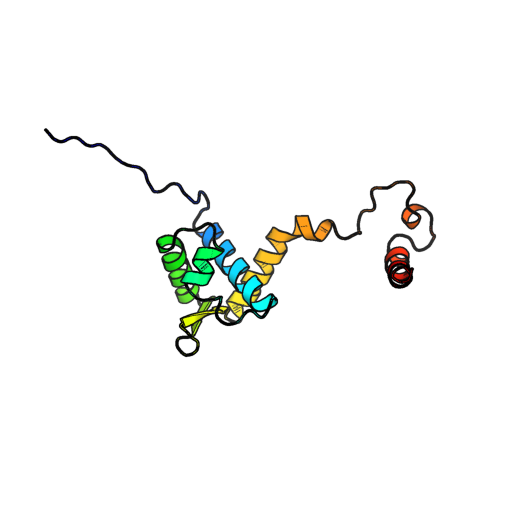GLY A CA 1
ATOM 824 C C . GLY A 1 106 ? 22.893 -3.578 -20.598 1.00 52.16 106 GLY A C 1
ATOM 825 O O . GLY A 1 106 ? 22.999 -3.727 -21.812 1.00 52.16 106 GLY A O 1
ATOM 826 N N . GLU A 1 107 ? 23.522 -2.604 -19.943 1.00 54.56 107 GLU A N 1
ATOM 827 C CA . GLU A 1 107 ? 24.295 -1.552 -20.597 1.00 54.56 107 GLU A CA 1
ATOM 828 C C . GLU A 1 107 ? 25.662 -1.450 -19.912 1.00 54.56 107 GLU A C 1
ATOM 830 O O . GLU A 1 107 ? 25.885 -0.673 -18.985 1.00 54.56 107 GLU A O 1
ATOM 835 N N . CYS A 1 108 ? 26.582 -2.332 -20.313 1.00 63.06 108 CYS A N 1
ATOM 836 C CA . CYS A 1 108 ? 27.966 -2.244 -19.871 1.00 63.06 108 CYS A CA 1
ATOM 837 C C . CYS A 1 108 ? 28.613 -1.013 -20.520 1.00 63.06 108 CYS A C 1
ATOM 839 O O . CYS A 1 108 ? 28.868 -0.997 -21.722 1.00 63.06 108 CYS A O 1
ATOM 841 N N . SER A 1 109 ? 28.873 0.023 -19.727 1.00 58.47 109 SER A N 1
ATOM 842 C CA . SER A 1 109 ? 29.477 1.280 -20.182 1.00 58.47 109 SER A CA 1
ATOM 843 C C . SER A 1 109 ? 31.008 1.257 -20.217 1.00 58.47 109 SER A C 1
ATOM 845 O O . SER A 1 109 ? 31.614 2.230 -20.665 1.00 58.47 109 SER A O 1
ATOM 847 N N . ASP A 1 110 ? 31.642 0.163 -19.778 1.00 66.25 110 ASP A N 1
ATOM 848 C CA . ASP A 1 110 ? 33.082 -0.046 -19.935 1.00 66.25 110 ASP A CA 1
ATOM 849 C C . ASP A 1 110 ? 33.378 -0.527 -21.367 1.00 66.25 110 ASP A C 1
ATOM 851 O O . ASP A 1 110 ? 33.050 -1.668 -21.702 1.00 66.25 110 ASP A O 1
ATOM 855 N N . PRO A 1 111 ? 34.012 0.302 -22.220 1.00 63.72 111 PRO A N 1
ATOM 856 C CA . PRO A 1 111 ? 34.312 -0.066 -23.602 1.00 63.72 111 PRO A CA 1
ATOM 857 C C . PRO A 1 111 ? 35.338 -1.202 -23.714 1.00 63.72 111 PRO A C 1
ATOM 859 O O . PRO A 1 111 ? 35.512 -1.749 -24.800 1.00 63.72 111 PRO A O 1
ATOM 862 N N . ASN A 1 112 ? 36.027 -1.549 -22.622 1.00 67.00 112 ASN A N 1
ATOM 863 C CA . ASN A 1 112 ? 37.002 -2.636 -22.577 1.00 67.00 112 ASN A CA 1
ATOM 864 C C . ASN A 1 112 ? 36.441 -3.916 -21.946 1.00 67.00 112 ASN A C 1
ATOM 866 O O . ASN A 1 112 ? 37.193 -4.869 -21.755 1.00 67.00 112 ASN A O 1
ATOM 870 N N . CYS A 1 113 ? 35.153 -3.957 -21.597 1.00 69.56 113 CYS A N 1
ATOM 871 C CA . CYS A 1 113 ? 34.552 -5.176 -21.078 1.00 69.56 113 CYS A CA 1
ATOM 872 C C . CYS A 1 113 ? 34.404 -6.225 -22.190 1.00 69.56 113 CYS A C 1
ATOM 874 O O . CYS A 1 113 ? 33.939 -5.919 -23.290 1.00 69.56 113 CYS A O 1
ATOM 876 N N . ASP A 1 114 ? 34.736 -7.480 -21.878 1.00 67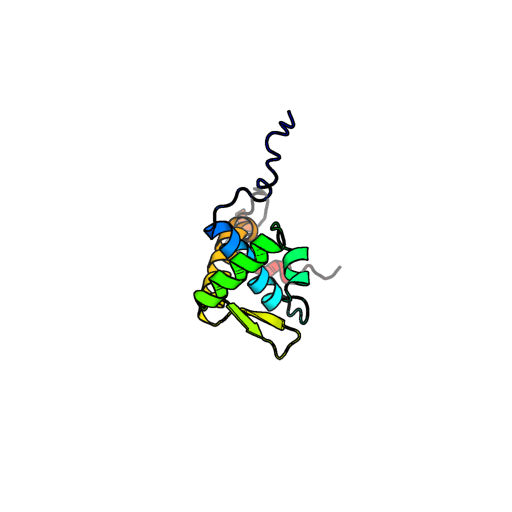.94 114 ASP A N 1
ATOM 877 C CA . ASP A 1 114 ? 34.679 -8.614 -22.811 1.00 67.94 114 ASP A CA 1
ATOM 878 C C . ASP A 1 114 ? 33.291 -8.817 -23.454 1.00 67.94 114 ASP A C 1
ATOM 880 O O . ASP A 1 114 ? 33.192 -9.400 -24.531 1.00 67.94 114 ASP A O 1
ATOM 884 N N . CYS A 1 115 ? 32.211 -8.295 -22.855 1.00 67.12 115 CYS A N 1
ATOM 885 C CA . CYS A 1 115 ? 30.864 -8.337 -23.435 1.00 67.12 115 CYS A CA 1
ATOM 886 C C . CYS A 1 115 ? 30.716 -7.543 -24.747 1.00 67.12 115 CYS A C 1
ATOM 888 O O . CYS A 1 115 ? 29.735 -7.746 -25.461 1.00 67.12 115 CYS A O 1
ATOM 890 N N . HIS A 1 116 ? 31.657 -6.641 -25.053 1.00 64.00 116 HIS A N 1
ATOM 891 C CA . HIS A 1 116 ? 31.705 -5.877 -26.308 1.00 64.00 116 HIS A CA 1
ATOM 892 C C . HIS A 1 116 ? 32.543 -6.555 -27.395 1.00 64.00 116 HIS A C 1
ATOM 894 O O . HIS A 1 116 ? 32.517 -6.121 -28.546 1.00 64.00 116 HIS A O 1
ATOM 900 N N . THR A 1 117 ? 33.307 -7.595 -27.044 1.00 65.12 117 THR A N 1
ATOM 901 C CA . THR A 1 117 ? 34.280 -8.232 -27.945 1.00 65.12 117 THR A CA 1
ATOM 902 C C . THR A 1 117 ? 34.037 -9.729 -28.157 1.00 65.12 117 THR A C 1
ATOM 904 O O . THR A 1 117 ? 34.566 -10.278 -29.125 1.00 65.12 117 THR A O 1
ATOM 907 N N . SER A 1 118 ? 33.230 -10.396 -27.320 1.00 61.69 118 SER A N 1
ATOM 908 C CA . SER A 1 118 ? 32.854 -11.806 -27.497 1.00 61.69 118 SER A CA 1
ATOM 909 C C . SER A 1 118 ? 31.691 -12.002 -28.482 1.00 61.69 118 SER A C 1
ATOM 911 O O . SER A 1 118 ? 30.745 -11.215 -28.523 1.00 61.69 118 SER A O 1
ATOM 913 N N . GLU A 1 119 ? 31.723 -13.092 -29.261 1.00 61.69 119 GLU A N 1
ATOM 914 C CA . GLU A 1 119 ? 30.692 -13.409 -30.269 1.00 61.69 119 GLU A CA 1
ATOM 915 C C . GLU A 1 119 ? 29.288 -13.636 -29.668 1.00 61.69 119 GLU A C 1
ATOM 917 O O . GLU A 1 119 ? 28.293 -13.432 -30.363 1.00 61.69 119 GLU A O 1
ATOM 922 N N . GLY A 1 120 ? 29.180 -14.005 -28.383 1.00 57.38 120 GLY A N 1
ATOM 923 C CA . GLY A 1 120 ? 27.902 -14.149 -27.672 1.00 57.38 120 GLY A CA 1
ATOM 924 C C . GLY A 1 120 ? 27.432 -12.922 -26.878 1.00 57.38 120 GLY A C 1
ATOM 925 O O . GLY A 1 120 ? 26.377 -12.980 -26.239 1.00 57.38 120 GLY A O 1
ATOM 926 N N . GLY A 1 121 ? 28.173 -11.807 -26.919 1.00 59.75 121 GLY A N 1
ATOM 927 C CA . GLY A 1 121 ? 27.777 -10.516 -26.348 1.00 59.75 121 GLY A CA 1
ATOM 928 C C . GLY A 1 121 ? 27.368 -10.550 -24.866 1.00 59.75 121 GLY A C 1
ATOM 929 O O . GLY A 1 121 ? 27.831 -11.374 -24.074 1.00 59.75 121 GLY A O 1
ATOM 930 N N . ALA A 1 122 ? 26.456 -9.654 -24.474 1.00 57.22 122 ALA A N 1
ATOM 931 C CA . ALA A 1 122 ? 25.966 -9.530 -23.094 1.00 57.22 122 ALA A CA 1
ATOM 932 C C . ALA A 1 122 ? 25.335 -10.823 -22.527 1.00 57.22 122 ALA A C 1
ATOM 934 O O . ALA A 1 122 ? 25.370 -11.050 -21.317 1.00 57.22 122 ALA A O 1
ATOM 935 N N . ALA A 1 123 ? 24.795 -11.696 -23.385 1.00 56.81 123 ALA A N 1
ATOM 936 C CA . ALA A 1 123 ? 24.115 -12.923 -22.972 1.00 56.81 123 ALA A CA 1
ATOM 937 C C . ALA A 1 123 ? 25.074 -13.985 -22.397 1.00 56.81 123 ALA A C 1
ATOM 939 O O . ALA A 1 123 ? 24.716 -14.684 -21.450 1.00 56.81 123 ALA A O 1
ATOM 940 N N . GLU A 1 124 ? 26.304 -14.087 -22.910 1.00 58.25 124 GLU A N 1
ATOM 941 C CA . GLU A 1 124 ? 27.318 -15.015 -22.377 1.00 58.25 124 GLU A CA 1
ATOM 942 C C . GLU A 1 124 ? 27.993 -14.501 -21.097 1.00 58.25 124 GLU A C 1
ATOM 944 O O . GLU A 1 124 ? 28.465 -15.295 -20.280 1.00 58.25 124 GLU A O 1
ATOM 949 N N . CYS A 1 125 ? 28.003 -13.183 -20.878 1.00 59.78 125 CYS A N 1
ATOM 950 C CA . CYS A 1 125 ? 28.538 -12.577 -19.656 1.00 59.78 125 CYS A CA 1
ATOM 951 C C . CYS A 1 125 ? 27.761 -13.040 -18.410 1.00 59.78 125 CYS A C 1
ATOM 953 O O . CYS A 1 125 ? 28.363 -13.457 -17.418 1.00 59.78 125 CYS A O 1
ATOM 955 N N . HIS A 1 126 ? 26.425 -13.088 -18.506 1.00 55.38 126 HIS A N 1
ATOM 956 C CA . HIS A 1 126 ? 25.556 -13.612 -17.447 1.00 55.38 126 HIS A CA 1
ATOM 957 C C . HIS A 1 126 ? 25.905 -15.051 -17.034 1.00 55.38 126 HIS A C 1
ATOM 959 O O . HIS A 1 126 ? 25.754 -15.404 -15.865 1.00 55.38 126 HIS A O 1
ATOM 965 N N . ALA A 1 127 ? 26.392 -15.879 -17.965 1.00 51.78 127 ALA A N 1
ATOM 966 C CA . ALA A 1 127 ? 26.734 -17.272 -17.690 1.00 51.78 127 ALA A CA 1
ATOM 967 C C . ALA A 1 127 ? 28.080 -17.432 -16.956 1.00 51.78 127 ALA A C 1
ATOM 969 O O . ALA A 1 127 ? 28.228 -18.359 -16.163 1.00 51.78 127 ALA A O 1
ATOM 970 N N . ARG A 1 128 ? 29.051 -16.526 -17.164 1.00 50.66 128 ARG A N 1
ATOM 971 C CA . ARG A 1 128 ? 30.400 -16.611 -16.554 1.00 50.66 128 ARG A CA 1
ATOM 972 C C . ARG A 1 128 ? 30.476 -16.073 -15.121 1.00 50.66 128 ARG A C 1
ATOM 974 O O . ARG A 1 128 ? 31.428 -16.385 -14.410 1.00 50.66 128 ARG A O 1
ATOM 981 N N . GLN A 1 129 ? 29.482 -15.314 -14.657 1.00 49.56 129 GLN A N 1
ATOM 982 C CA . GLN A 1 129 ? 29.455 -14.790 -13.282 1.00 49.56 129 GLN A CA 1
ATOM 983 C C . GLN A 1 129 ? 29.164 -15.855 -12.208 1.00 49.56 129 GLN A C 1
ATOM 985 O O . GLN A 1 129 ? 29.457 -15.623 -11.037 1.00 49.56 129 GLN A O 1
ATOM 990 N N . LEU A 1 130 ? 28.646 -17.031 -12.585 1.00 47.47 130 LEU A N 1
ATOM 991 C CA . LEU A 1 130 ? 28.429 -18.142 -11.650 1.00 47.47 130 LEU A CA 1
ATOM 992 C C . LEU A 1 130 ? 29.722 -18.896 -11.280 1.00 47.47 130 LEU A C 1
ATOM 994 O O . LEU A 1 130 ? 29.718 -19.636 -10.300 1.00 47.47 130 LEU A O 1
ATOM 998 N N . ASP A 1 131 ? 30.831 -18.662 -11.991 1.00 42.19 131 ASP A N 1
ATOM 999 C CA . ASP A 1 131 ? 32.111 -19.350 -11.755 1.00 42.19 131 ASP A CA 1
ATOM 1000 C C . ASP A 1 131 ? 33.132 -18.538 -10.930 1.00 42.19 131 ASP A C 1
ATOM 1002 O O . ASP A 1 131 ? 34.172 -19.067 -10.544 1.00 42.19 131 ASP A O 1
ATOM 1006 N N . HIS A 1 132 ? 32.850 -17.272 -10.592 1.00 46.25 132 HIS A N 1
ATOM 1007 C CA . HIS A 1 132 ? 33.797 -16.393 -9.881 1.00 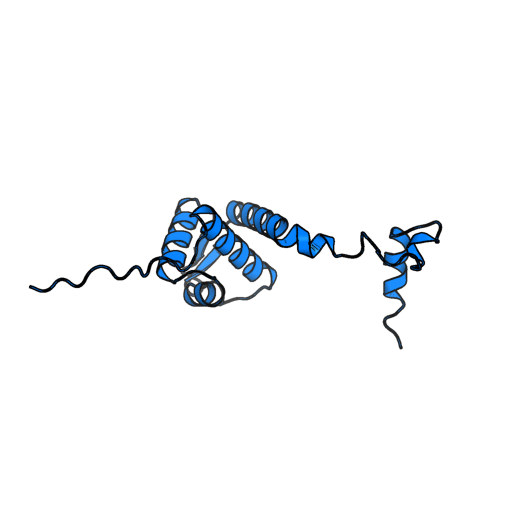46.25 132 HIS A CA 1
ATOM 1008 C C . HIS A 1 132 ? 33.494 -16.167 -8.383 1.00 46.25 132 HIS A C 1
ATOM 1010 O O . HIS A 1 132 ? 34.045 -15.250 -7.782 1.00 46.25 132 HIS A O 1
ATOM 1016 N N . GLN A 1 133 ? 32.670 -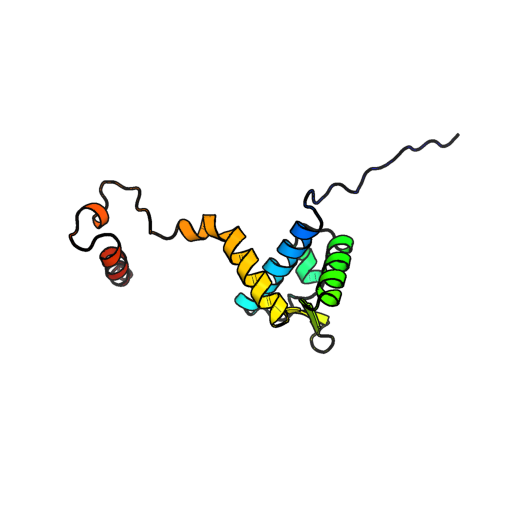17.010 -7.743 1.00 41.56 133 GLN A N 1
ATOM 1017 C CA . GLN A 1 133 ? 32.466 -16.994 -6.277 1.00 41.56 133 GLN A CA 1
ATOM 1018 C C . GLN A 1 133 ? 33.358 -17.973 -5.487 1.00 41.56 133 GLN A C 1
ATOM 1020 O O . GLN A 1 133 ? 33.085 -18.255 -4.324 1.00 41.56 133 GLN A O 1
ATOM 1025 N N . HIS A 1 134 ? 34.455 -18.464 -6.065 1.00 37.62 134 HIS A N 1
ATOM 1026 C CA . HIS A 1 134 ? 35.469 -19.194 -5.301 1.00 37.62 134 HIS A CA 1
ATOM 1027 C C . HIS A 1 134 ? 36.873 -18.701 -5.636 1.00 37.62 134 HIS A C 1
ATOM 1029 O O . HIS A 1 134 ? 37.510 -19.240 -6.540 1.00 37.62 134 HIS A O 1
ATOM 1035 N N . LEU A 1 135 ? 37.332 -17.693 -4.885 1.00 35.50 135 LEU A N 1
ATOM 1036 C CA . LEU A 1 135 ? 38.653 -17.627 -4.233 1.00 35.50 135 LEU A CA 1
ATOM 1037 C C . LEU A 1 135 ? 38.812 -16.319 -3.451 1.00 35.50 135 LEU A C 1
ATOM 1039 O O . LEU A 1 135 ? 38.707 -15.240 -4.072 1.00 35.50 135 LEU A O 1
#

pLDDT: mean 78.34, std 20.41, range [35.5, 98.25]